Protein AF-A0A8S2A604-F1 (afdb_monomer)

InterPro domains:
  IPR025265 WPP domain [PF13943] (7-73)
  IPR038214 WPP domain superfamily [G3DSA:1.10.246.200] (5-75)
  IPR044692 WPP domain-containing protein 1/2/3 [PTHR34362] (7-94)

Organism: Arabidopsis arenosa (NCBI:txid38785)

Solvent-accessible surface area (backbone atoms only — not comparable to full-atom values): 7228 Å² total; per-residue (Å²): 127,82,78,84,66,80,88,41,77,60,41,76,76,52,49,81,73,58,63,67,60,45,51,54,53,50,50,55,41,48,56,53,18,47,57,54,18,61,68,71,52,88,52,88,88,35,60,67,56,29,54,52,44,27,56,52,40,40,57,51,48,54,52,50,54,42,50,52,47,53,67,69,70,55,73,86,78,81,79,89,82,85,85,80,84,80,84,81,88,78,89,79,87,76,89,83,84,81,83,80,90,77,86,83,74,90,82,90,132

pLDDT: mean 73.1, std 18.44, range [38.47, 95.88]

Secondary structure (DSSP, 8-state):
--------HHHHHH----HHHHHHHHHHHHHHHHHHHHHT-SSGGGHHHHHHHHHHHHHHHHHHHHHHHHHHS-PPPPS------------------------------

Nearest PDB structures (foldseek):
  7e8k-assembly2_D  TM=7.762E-01  e=9.832E+00  Planctomycetes bacterium GWF2_40_8

Foldseek 3Di:
DPPPDPCDPLCVVQNDDDPVVVVVQLVVQQVVQLVVLVVVDDDPVCVVVSVVSSVVSSVVSVSVVSVVNVVVPDDDDPDDDDDDDDDDDDDDDDDDDDDDPDDDDDDDD

Sequence (109 aa):
MACRWKSSILSKRFGTLESEEASSVTKSIEDEAYAVASAAVISDNDEIEILKTYSKEISRRMLESVKAKTNVASPPPKDGDGIELAADSKVDSSEDVKEDDANPKLDEA

Radius of gyration: 23.04 Å; Cα contacts (8 Å, |Δi|>4): 37; chains: 1; bounding box: 76×57×41 Å

Mean predicted aligned error: 16.33 Å

Structure (mmCIF, N/CA/C/O backbone):
data_AF-A0A8S2A604-F1
#
_entry.id   AF-A0A8S2A604-F1
#
loop_
_atom_site.group_PDB
_atom_site.id
_atom_site.type_symbol
_atom_site.label_atom_id
_atom_site.label_alt_id
_atom_site.label_comp_id
_atom_site.label_asym_id
_atom_site.label_entity_id
_atom_site.label_seq_id
_atom_site.pdbx_PDB_ins_code
_atom_site.Cartn_x
_atom_site.Cartn_y
_atom_site.Cartn_z
_atom_site.occupancy
_atom_site.B_iso_or_equiv
_atom_site.auth_seq_id
_atom_site.auth_comp_id
_atom_site.auth_asym_id
_atom_site.auth_atom_id
_atom_site.pdbx_PDB_model_num
ATOM 1 N N . MET A 1 1 ? -1.726 -4.848 26.936 1.00 44.38 1 MET A N 1
ATOM 2 C CA . MET A 1 1 ? -0.836 -3.667 26.854 1.00 44.38 1 MET A CA 1
ATOM 3 C C . MET A 1 1 ? -1.315 -2.828 25.687 1.00 44.38 1 MET A C 1
ATOM 5 O O . MET A 1 1 ? -1.208 -3.284 24.561 1.00 44.38 1 MET A O 1
ATOM 9 N N . ALA A 1 2 ? -1.903 -1.660 25.941 1.00 52.81 2 ALA A N 1
ATOM 10 C CA . ALA A 1 2 ? -2.288 -0.758 24.862 1.00 52.81 2 ALA A CA 1
ATOM 11 C C . ALA A 1 2 ? -1.015 -0.115 24.302 1.00 52.81 2 ALA A C 1
ATOM 13 O O . ALA A 1 2 ? -0.310 0.584 25.036 1.00 52.81 2 ALA A O 1
ATOM 14 N N . CYS A 1 3 ? -0.694 -0.365 23.032 1.00 53.22 3 CYS A N 1
ATOM 15 C CA . CYS A 1 3 ? 0.337 0.383 22.322 1.00 53.22 3 CYS A CA 1
ATOM 16 C C . CYS A 1 3 ? -0.027 1.869 22.408 1.00 53.22 3 CYS A C 1
ATOM 18 O O . CYS A 1 3 ? -0.961 2.329 21.752 1.00 53.22 3 CYS A O 1
ATOM 20 N N . ARG A 1 4 ? 0.667 2.629 23.264 1.00 51.94 4 ARG A N 1
ATOM 21 C CA . ARG A 1 4 ? 0.421 4.065 23.433 1.00 51.94 4 ARG A CA 1
ATOM 22 C C . ARG A 1 4 ? 1.066 4.811 22.265 1.00 51.94 4 ARG A C 1
ATOM 24 O O . ARG A 1 4 ? 2.071 5.498 22.419 1.00 51.94 4 ARG A O 1
ATOM 31 N N . TRP A 1 5 ? 0.502 4.626 21.077 1.00 56.41 5 TRP A N 1
ATOM 32 C CA . TRP A 1 5 ? 0.788 5.459 19.921 1.00 56.41 5 TRP A CA 1
ATOM 33 C C . TRP A 1 5 ? 0.379 6.906 20.216 1.00 56.41 5 TRP A C 1
ATOM 35 O O . TRP A 1 5 ? -0.559 7.169 20.975 1.00 56.41 5 TRP A O 1
ATOM 45 N N . 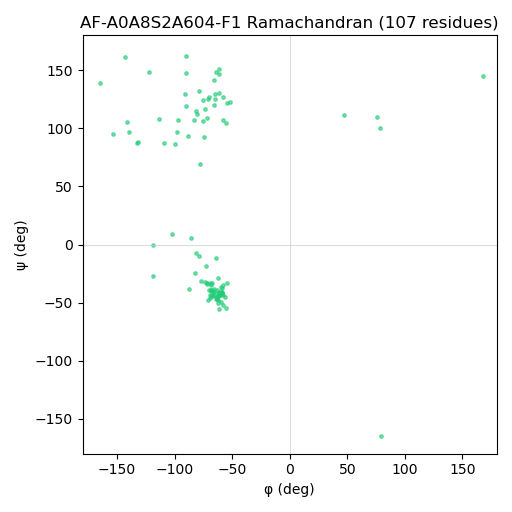LYS A 1 6 ? 1.114 7.868 19.652 1.00 72.06 6 LYS A N 1
ATOM 46 C CA . LYS A 1 6 ? 0.728 9.280 19.736 1.00 72.06 6 LYS A CA 1
ATOM 47 C C . LYS A 1 6 ? -0.626 9.444 19.046 1.00 72.06 6 LYS A C 1
ATOM 49 O O . LY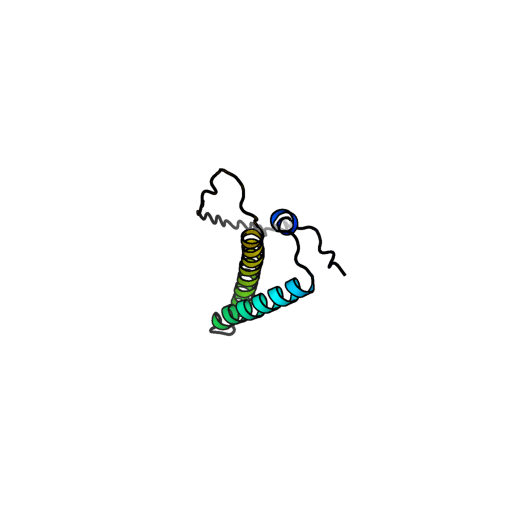S A 1 6 ? -0.798 8.991 17.919 1.00 72.06 6 LYS A O 1
ATOM 54 N N . SER A 1 7 ? -1.569 10.098 19.725 1.00 75.62 7 SER A N 1
ATOM 55 C CA . SER A 1 7 ? -2.898 10.372 19.173 1.00 75.62 7 SER A CA 1
ATOM 56 C C . SER A 1 7 ? -2.766 11.178 17.878 1.00 75.62 7 SER A C 1
ATOM 58 O O . SER A 1 7 ? -2.402 12.353 17.896 1.00 75.62 7 SER A O 1
ATOM 60 N N . SER A 1 8 ? -3.025 10.518 16.750 1.00 84.50 8 SER A N 1
ATOM 61 C CA . SER A 1 8 ? -3.050 11.121 15.416 1.00 84.50 8 SER A CA 1
ATOM 62 C C . SER A 1 8 ? -4.458 11.620 15.068 1.00 84.50 8 SER A C 1
ATOM 64 O O . SER A 1 8 ? -5.447 11.177 15.655 1.00 84.50 8 SER A O 1
ATOM 66 N N . ILE A 1 9 ? -4.581 12.504 14.070 1.00 86.06 9 ILE A N 1
ATOM 67 C CA . ILE A 1 9 ? -5.883 12.893 13.500 1.00 86.06 9 ILE A CA 1
ATOM 68 C C . ILE A 1 9 ? -6.691 11.671 13.037 1.00 86.06 9 ILE A C 1
ATOM 70 O O . ILE A 1 9 ? -7.910 11.643 13.190 1.00 86.06 9 ILE A O 1
ATOM 74 N N . LEU A 1 10 ? -6.006 10.629 12.556 1.00 82.38 10 LEU A N 1
ATOM 75 C CA . LEU A 1 10 ? -6.629 9.365 12.164 1.00 82.38 10 LEU A CA 1
ATOM 76 C C . LEU A 1 10 ? -7.197 8.619 13.378 1.00 82.38 10 LEU A C 1
ATOM 78 O O . LEU A 1 10 ? -8.329 8.152 13.323 1.00 82.38 10 LEU A O 1
ATOM 82 N N . SER A 1 11 ? -6.470 8.611 14.502 1.00 82.69 11 SER A N 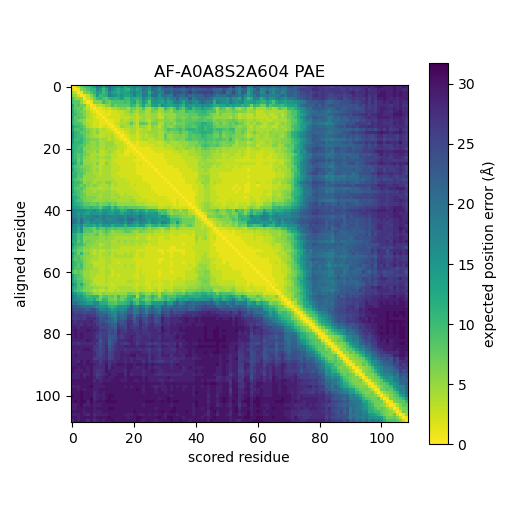1
ATOM 83 C CA . SER A 1 11 ? -6.942 8.032 15.770 1.00 82.69 11 SER A CA 1
ATOM 84 C C . SER A 1 11 ? -8.227 8.688 16.268 1.00 82.69 11 SER A C 1
ATOM 86 O O . SER A 1 11 ? -9.084 8.012 16.827 1.00 82.69 11 SER A O 1
ATOM 88 N N . LYS A 1 12 ? -8.356 10.009 16.087 1.00 84.50 12 LYS A N 1
ATOM 89 C CA . LYS A 1 12 ? -9.531 10.776 16.528 1.00 84.50 12 LYS A CA 1
ATOM 90 C C . LYS A 1 12 ? -10.768 10.498 15.673 1.00 84.50 12 LYS A C 1
ATOM 92 O O . LYS A 1 12 ? -11.874 10.538 16.190 1.00 84.50 12 LYS A O 1
ATOM 97 N N . ARG A 1 13 ? -10.579 10.257 14.372 1.00 87.25 13 ARG A N 1
ATOM 98 C CA . ARG A 1 13 ? -11.661 10.057 13.391 1.00 87.25 13 ARG A CA 1
ATOM 99 C C . ARG A 1 13 ? -12.120 8.603 13.303 1.00 87.25 13 ARG A C 1
ATOM 101 O O . ARG A 1 13 ? -13.306 8.360 13.133 1.00 87.25 13 ARG A O 1
ATOM 108 N N . PHE A 1 14 ? -11.178 7.666 13.385 1.00 82.38 14 PHE A N 1
ATOM 109 C CA . PHE A 1 14 ? -11.413 6.254 13.076 1.00 82.38 14 PHE A CA 1
ATOM 110 C C . PHE A 1 14 ? -11.176 5.315 14.271 1.00 82.38 14 PHE A C 1
ATOM 112 O O . PHE A 1 14 ? -11.362 4.108 14.146 1.00 82.38 14 PHE A O 1
ATOM 119 N N . GLY A 1 15 ? -10.788 5.846 15.435 1.00 84.38 15 GLY A N 1
ATOM 120 C CA . GLY A 1 15 ? -10.494 5.050 16.628 1.00 84.38 15 GLY A CA 1
ATOM 121 C C . GLY A 1 15 ? -9.106 4.399 16.606 1.00 84.38 15 GLY A C 1
ATOM 122 O O . GLY A 1 15 ? -8.217 4.794 15.849 1.00 84.38 15 GLY A O 1
ATOM 123 N N . THR A 1 16 ? -8.894 3.427 17.494 1.00 82.69 16 THR A N 1
ATOM 124 C CA . THR A 1 16 ? -7.632 2.683 17.652 1.00 82.69 16 THR A CA 1
ATOM 125 C C . THR A 1 16 ? -7.875 1.188 17.461 1.00 82.69 16 THR A C 1
ATOM 127 O O . THR A 1 16 ? -8.941 0.694 17.819 1.00 82.69 16 THR A O 1
ATOM 130 N N . LEU A 1 17 ? -6.882 0.463 16.944 1.00 79.44 17 LEU A N 1
ATOM 131 C CA . LEU A 1 17 ? -6.909 -0.998 16.846 1.00 79.44 17 LEU A CA 1
ATOM 132 C C . LEU A 1 17 ? -6.313 -1.641 18.103 1.00 79.44 17 LEU A C 1
ATOM 134 O O . LEU A 1 17 ? -5.371 -1.095 18.684 1.00 79.44 17 LEU A O 1
ATOM 138 N N . GLU A 1 18 ? -6.824 -2.814 18.480 1.00 86.12 18 GLU A N 1
ATOM 139 C CA . GLU A 1 18 ? -6.146 -3.677 19.449 1.00 86.12 18 GLU A CA 1
ATOM 140 C C . GLU A 1 18 ? -4.802 -4.143 18.876 1.00 86.12 18 GLU A C 1
ATOM 142 O O . GLU A 1 18 ? -4.650 -4.306 17.665 1.00 86.12 18 GLU A O 1
ATOM 147 N N . SER A 1 19 ? -3.804 -4.349 19.738 1.00 84.06 19 SER A N 1
ATOM 148 C CA . SER A 1 19 ? -2.417 -4.568 19.294 1.00 84.06 19 SER A CA 1
ATOM 149 C C . SER A 1 19 ? -2.248 -5.793 18.388 1.00 84.06 19 SER A C 1
ATOM 151 O O . SER A 1 19 ? -1.427 -5.765 17.473 1.00 84.06 19 SER A O 1
ATOM 153 N N . GLU A 1 20 ? -2.987 -6.867 18.656 1.00 85.94 20 GLU A N 1
ATOM 154 C CA . GLU A 1 20 ? -2.919 -8.108 17.880 1.00 85.94 20 GLU A CA 1
ATOM 155 C C . GLU A 1 20 ? -3.542 -7.925 16.491 1.00 85.94 20 GLU A C 1
ATOM 157 O O . GLU A 1 20 ? -2.904 -8.218 15.478 1.00 85.94 20 GLU A O 1
ATOM 162 N N . GLU A 1 21 ? -4.739 -7.331 16.433 1.00 84.50 21 GLU A N 1
ATOM 163 C CA . GLU A 1 21 ? -5.399 -6.988 15.171 1.00 84.50 21 GLU A CA 1
ATOM 164 C C . GLU A 1 21 ? -4.555 -6.011 14.348 1.00 84.50 21 GLU A C 1
ATOM 166 O O . GLU A 1 21 ? -4.395 -6.187 13.143 1.00 84.50 21 GLU A O 1
ATOM 171 N N . ALA A 1 22 ? -3.981 -4.992 14.993 1.00 87.06 22 ALA A N 1
ATOM 172 C CA . ALA A 1 22 ? -3.128 -4.008 14.338 1.00 87.06 22 ALA A CA 1
ATOM 173 C C . ALA A 1 22 ? -1.913 -4.665 13.677 1.00 87.06 22 ALA A C 1
ATOM 175 O O . ALA A 1 22 ? -1.562 -4.316 12.549 1.00 87.06 22 ALA A O 1
ATOM 176 N N . SER A 1 23 ? -1.286 -5.628 14.359 1.00 89.56 23 SER A N 1
ATOM 177 C CA . SER A 1 23 ? -0.142 -6.364 13.823 1.00 89.56 23 SER A CA 1
ATOM 178 C C . SER A 1 23 ? -0.541 -7.235 12.633 1.00 89.56 23 SER A C 1
ATOM 180 O O . SER A 1 23 ? 0.146 -7.205 11.613 1.00 89.56 23 SER A O 1
ATOM 182 N N . SER A 1 24 ? -1.667 -7.948 12.728 1.00 91.19 24 SER A N 1
ATOM 183 C CA . SER A 1 24 ? -2.176 -8.781 11.634 1.00 91.19 24 SER A CA 1
ATOM 184 C C . SER A 1 24 ? -2.529 -7.952 10.394 1.00 91.19 24 SER A C 1
ATOM 186 O O . SER A 1 24 ? -2.075 -8.272 9.296 1.00 91.19 24 SER A O 1
ATOM 188 N N . VAL A 1 25 ? -3.258 -6.846 10.573 1.00 90.62 25 VAL A N 1
ATOM 189 C CA . VAL A 1 25 ? -3.628 -5.931 9.483 1.00 90.62 25 VAL A CA 1
ATOM 190 C C . VAL A 1 25 ? -2.386 -5.307 8.851 1.00 90.62 25 VAL A C 1
ATOM 192 O O . VAL A 1 25 ? -2.272 -5.274 7.631 1.00 90.62 25 VAL A O 1
ATOM 195 N N . THR A 1 26 ? -1.424 -4.860 9.664 1.00 91.25 26 THR A N 1
ATOM 196 C CA . THR A 1 26 ? -0.180 -4.263 9.153 1.00 91.25 26 THR A CA 1
ATOM 197 C C . THR A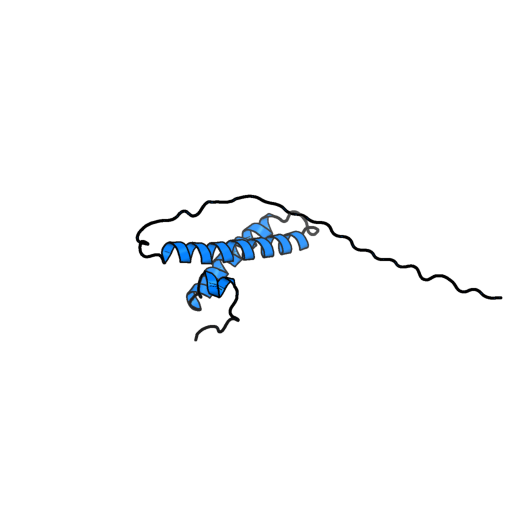 1 26 ? 0.604 -5.244 8.298 1.00 91.25 26 THR A C 1
ATOM 199 O O . THR A 1 26 ? 1.078 -4.859 7.235 1.00 91.25 26 THR A O 1
ATOM 202 N N . LYS A 1 27 ? 0.692 -6.505 8.729 1.00 94.50 27 LYS A N 1
ATOM 203 C CA . LYS A 1 27 ? 1.386 -7.550 7.980 1.00 94.50 27 LYS A CA 1
ATOM 204 C C . LYS A 1 27 ? 0.724 -7.819 6.626 1.00 94.50 27 LYS A C 1
ATOM 206 O O . LYS A 1 27 ? 1.404 -7.798 5.613 1.00 94.50 27 LYS A O 1
ATOM 211 N N . SER A 1 28 ? -0.604 -7.962 6.596 1.00 94.94 28 SER A N 1
ATOM 212 C CA . SER A 1 28 ? -1.343 -8.129 5.333 1.00 94.94 28 SER A CA 1
ATOM 213 C C . SER A 1 28 ? -1.111 -6.959 4.374 1.00 94.94 28 SER A C 1
ATOM 215 O O . SER A 1 28 ? -0.887 -7.153 3.184 1.00 94.94 28 SER A O 1
ATOM 217 N N . ILE A 1 29 ? -1.141 -5.728 4.893 1.00 95.88 29 ILE A N 1
ATOM 218 C CA . ILE A 1 29 ? -0.936 -4.524 4.084 1.00 95.88 29 ILE A CA 1
ATOM 219 C C . ILE A 1 29 ? 0.496 -4.442 3.546 1.00 95.88 29 ILE A C 1
ATOM 221 O O . ILE A 1 29 ? 0.683 -4.022 2.406 1.00 95.88 29 ILE A O 1
ATOM 225 N N . GLU A 1 30 ? 1.489 -4.807 4.357 1.00 95.38 30 GLU A N 1
ATOM 226 C CA . GLU A 1 30 ? 2.895 -4.847 3.955 1.00 95.38 30 GLU A CA 1
ATOM 227 C C . GLU A 1 30 ? 3.127 -5.861 2.835 1.00 95.38 30 GLU A C 1
ATOM 229 O O . GLU A 1 30 ? 3.658 -5.481 1.791 1.00 95.38 30 GLU A O 1
ATOM 234 N N . ASP A 1 31 ? 2.644 -7.095 3.004 1.00 95.62 31 ASP A N 1
ATOM 235 C CA . ASP A 1 31 ? 2.753 -8.159 2.002 1.00 95.62 31 ASP A CA 1
ATOM 236 C C . ASP A 1 31 ? 2.142 -7.717 0.655 1.00 95.62 31 ASP A C 1
ATOM 238 O O . ASP A 1 31 ? 2.749 -7.869 -0.409 1.00 95.62 31 ASP A O 1
ATOM 242 N N . GLU A 1 32 ? 0.958 -7.096 0.685 1.00 93.12 32 GLU A N 1
ATOM 243 C CA . GLU A 1 32 ? 0.286 -6.594 -0.518 1.00 93.12 32 GLU A CA 1
ATOM 244 C C . GLU A 1 32 ? 1.003 -5.398 -1.156 1.00 93.12 32 GLU A C 1
ATOM 246 O O . GLU A 1 32 ? 1.129 -5.324 -2.381 1.00 93.12 32 GLU A O 1
ATOM 251 N N . ALA A 1 33 ? 1.462 -4.439 -0.349 1.00 95.19 33 ALA A N 1
ATOM 252 C CA . ALA A 1 33 ? 2.181 -3.272 -0.849 1.00 95.19 33 ALA A CA 1
ATOM 253 C C . ALA A 1 33 ? 3.525 -3.677 -1.464 1.00 95.19 33 ALA A C 1
ATOM 255 O O . ALA A 1 33 ? 3.912 -3.138 -2.503 1.00 95.19 33 ALA A O 1
ATOM 256 N N . TYR A 1 34 ? 4.211 -4.649 -0.862 1.00 93.81 34 TYR A N 1
ATOM 257 C CA . TYR A 1 34 ? 5.448 -5.202 -1.390 1.00 93.81 34 TYR A CA 1
ATOM 258 C C . TYR A 1 34 ? 5.215 -5.940 -2.710 1.00 93.81 34 TYR A C 1
ATOM 260 O O . TYR A 1 34 ? 5.962 -5.726 -3.663 1.00 93.81 34 TYR A O 1
ATOM 268 N N . ALA A 1 35 ? 4.156 -6.747 -2.820 1.00 94.38 35 ALA A N 1
ATOM 269 C CA . ALA A 1 35 ? 3.812 -7.426 -4.070 1.00 94.38 35 ALA A CA 1
ATOM 270 C C . ALA A 1 35 ? 3.553 -6.433 -5.220 1.00 94.38 35 ALA A C 1
ATOM 272 O O . ALA A 1 35 ? 4.022 -6.642 -6.337 1.00 94.38 35 ALA A O 1
ATOM 273 N N . VAL A 1 36 ? 2.861 -5.321 -4.948 1.00 92.69 36 VAL A N 1
ATOM 274 C CA . VAL A 1 36 ? 2.617 -4.270 -5.952 1.00 92.69 36 VAL A CA 1
ATOM 275 C C . VAL A 1 36 ? 3.903 -3.524 -6.307 1.00 92.69 36 VAL A C 1
ATOM 277 O O . VAL A 1 36 ? 4.180 -3.309 -7.485 1.00 92.69 36 VAL A O 1
ATOM 280 N N . ALA A 1 37 ? 4.699 -3.135 -5.309 1.00 92.25 37 ALA A N 1
ATOM 281 C CA . ALA A 1 37 ? 5.922 -2.372 -5.534 1.00 92.25 37 ALA A CA 1
ATOM 282 C C . ALA A 1 37 ? 7.004 -3.199 -6.245 1.00 92.25 37 ALA A C 1
ATOM 284 O O . ALA A 1 37 ? 7.666 -2.684 -7.138 1.00 92.25 37 ALA A O 1
ATOM 285 N N . SER A 1 38 ? 7.149 -4.480 -5.901 1.00 89.62 38 SER A N 1
ATOM 286 C CA . SER A 1 38 ? 8.086 -5.395 -6.567 1.00 89.62 38 SER A CA 1
ATOM 287 C C . SER A 1 38 ? 7.687 -5.688 -8.016 1.00 89.62 38 SER A C 1
ATOM 289 O O . SER A 1 38 ? 8.559 -5.814 -8.869 1.00 89.62 38 SER A O 1
ATOM 291 N N . ALA A 1 39 ? 6.387 -5.724 -8.323 1.00 88.88 39 ALA A N 1
ATOM 292 C CA . ALA A 1 39 ? 5.898 -5.867 -9.694 1.00 88.88 39 ALA A CA 1
ATOM 293 C C . ALA A 1 39 ? 6.081 -4.602 -10.555 1.00 88.88 39 ALA A C 1
ATOM 295 O O . ALA A 1 39 ? 6.022 -4.692 -11.780 1.00 88.88 39 ALA A O 1
ATOM 296 N N . ALA A 1 40 ? 6.285 -3.432 -9.941 1.00 83.19 40 ALA A N 1
ATOM 297 C CA . ALA A 1 40 ? 6.506 -2.173 -10.654 1.00 83.19 40 ALA A CA 1
ATOM 298 C C . ALA A 1 40 ? 7.945 -2.016 -11.184 1.00 83.19 40 ALA A C 1
ATOM 300 O O . ALA A 1 40 ? 8.212 -1.103 -11.960 1.00 83.19 40 ALA A O 1
ATOM 301 N N . VAL A 1 41 ? 8.864 -2.898 -10.784 1.00 80.94 41 VAL A N 1
ATOM 302 C CA . VAL A 1 41 ? 10.293 -2.830 -11.121 1.00 80.94 41 VAL A CA 1
ATOM 303 C C . VAL A 1 41 ? 10.571 -3.596 -12.382 1.00 80.94 41 VAL A C 1
ATOM 305 O O . VAL A 1 41 ? 10.240 -4.777 -12.486 1.00 80.94 41 VAL A O 1
ATOM 308 N N . ILE A 1 42 ? 11.253 -2.944 -13.311 1.00 76.12 42 ILE A N 1
ATOM 309 C CA . ILE A 1 42 ? 11.735 -3.592 -14.527 1.00 76.12 42 ILE A CA 1
ATOM 310 C C . ILE A 1 42 ? 13.267 -3.526 -14.581 1.00 76.12 42 ILE A C 1
ATOM 312 O O . ILE A 1 42 ? 13.887 -4.418 -15.161 1.00 76.12 42 ILE A O 1
ATOM 316 N N . SER A 1 43 ? 13.887 -2.524 -13.942 1.00 76.56 43 SER A N 1
ATOM 317 C CA . SER A 1 43 ? 15.339 -2.343 -13.920 1.00 76.56 43 SER A CA 1
ATOM 318 C C . SER A 1 43 ? 15.874 -1.820 -12.581 1.00 76.56 43 SER A C 1
ATOM 320 O O . SER A 1 43 ? 15.149 -1.209 -11.799 1.00 76.56 43 SER A O 1
ATOM 322 N N . ASP A 1 44 ? 17.178 -1.992 -12.353 1.00 70.06 44 ASP A N 1
ATOM 323 C CA . ASP A 1 44 ? 17.887 -1.516 -11.150 1.00 70.06 44 ASP A CA 1
ATOM 324 C C . ASP A 1 44 ? 17.904 0.025 -11.023 1.00 70.06 44 ASP A C 1
ATOM 326 O O . ASP A 1 44 ? 18.247 0.576 -9.981 1.00 70.06 44 ASP A O 1
ATOM 330 N N . ASN A 1 45 ? 17.509 0.756 -12.072 1.00 73.88 45 ASN A N 1
ATOM 331 C CA . ASN A 1 45 ? 17.379 2.213 -12.026 1.00 73.88 45 ASN A CA 1
ATOM 332 C C . ASN A 1 45 ? 16.043 2.674 -11.398 1.00 73.88 45 ASN A C 1
ATOM 334 O O . ASN A 1 45 ? 15.866 3.864 -11.135 1.00 73.88 45 ASN A O 1
ATOM 338 N N . ASP A 1 46 ? 15.129 1.739 -11.115 1.00 83.44 46 ASP A N 1
ATOM 339 C CA . ASP A 1 46 ? 13.777 2.013 -10.613 1.00 83.44 46 ASP A CA 1
ATOM 340 C C . ASP A 1 46 ? 13.652 1.755 -9.094 1.00 83.44 46 ASP A C 1
ATOM 342 O O . ASP A 1 46 ? 12.561 1.811 -8.527 1.00 83.44 46 ASP A O 1
ATOM 346 N N . GLU A 1 47 ? 14.762 1.508 -8.384 1.00 84.12 47 GLU A N 1
ATOM 347 C CA . GLU A 1 47 ? 14.766 1.168 -6.949 1.00 84.12 47 GLU A CA 1
ATOM 348 C C . GLU A 1 47 ? 14.114 2.240 -6.057 1.00 84.12 47 GLU A C 1
ATOM 350 O O . GLU A 1 47 ? 13.432 1.943 -5.072 1.00 84.12 47 GLU A O 1
ATOM 355 N N . ILE A 1 48 ? 14.272 3.512 -6.420 1.00 89.44 48 ILE A N 1
ATOM 356 C CA . ILE A 1 48 ? 13.633 4.627 -5.707 1.00 89.44 48 ILE A CA 1
ATOM 357 C C . ILE A 1 48 ? 12.131 4.665 -6.011 1.00 89.44 48 ILE A C 1
ATOM 359 O O . ILE A 1 48 ? 11.322 5.020 -5.146 1.00 89.44 48 ILE A O 1
ATOM 363 N N . GLU A 1 49 ? 11.739 4.266 -7.219 1.00 89.19 49 GLU A N 1
ATOM 364 C CA . GLU A 1 49 ? 10.339 4.173 -7.617 1.00 89.19 49 GLU A CA 1
ATOM 365 C C . GLU A 1 49 ? 9.617 3.032 -6.885 1.00 89.19 49 GLU A C 1
ATOM 367 O O . GLU A 1 49 ? 8.465 3.216 -6.477 1.00 89.19 49 GLU A O 1
ATOM 372 N N . ILE A 1 50 ? 10.310 1.926 -6.576 1.00 90.56 50 ILE A N 1
ATOM 373 C CA . ILE A 1 50 ? 9.815 0.878 -5.659 1.00 90.56 50 ILE A CA 1
ATOM 374 C C . ILE A 1 50 ? 9.445 1.484 -4.322 1.00 90.56 50 ILE A C 1
ATOM 376 O O . ILE A 1 50 ? 8.325 1.313 -3.843 1.00 90.56 50 ILE A O 1
ATOM 380 N N . LEU A 1 51 ? 10.394 2.191 -3.705 1.00 92.56 51 LEU A N 1
ATOM 381 C CA . LEU A 1 51 ? 10.217 2.717 -2.360 1.00 92.56 51 LEU A CA 1
ATOM 382 C C . LEU A 1 51 ? 9.076 3.738 -2.319 1.00 92.56 51 LEU A C 1
ATOM 384 O O . LEU A 1 51 ? 8.260 3.741 -1.391 1.00 92.56 51 LEU A O 1
ATOM 388 N N . LYS A 1 52 ? 8.976 4.573 -3.357 1.00 92.88 52 LYS A N 1
ATOM 389 C CA . LYS A 1 52 ? 7.885 5.534 -3.528 1.00 92.88 52 LYS A CA 1
ATOM 390 C C . LYS A 1 52 ? 6.535 4.830 -3.678 1.00 92.88 52 LYS A C 1
ATOM 392 O O . LYS A 1 52 ? 5.569 5.225 -3.019 1.00 92.88 52 LYS A O 1
ATOM 397 N N . THR A 1 53 ? 6.472 3.784 -4.499 1.00 94.00 53 THR A N 1
ATOM 398 C CA . THR A 1 53 ? 5.261 2.980 -4.713 1.00 94.00 53 THR A CA 1
ATOM 399 C C . THR 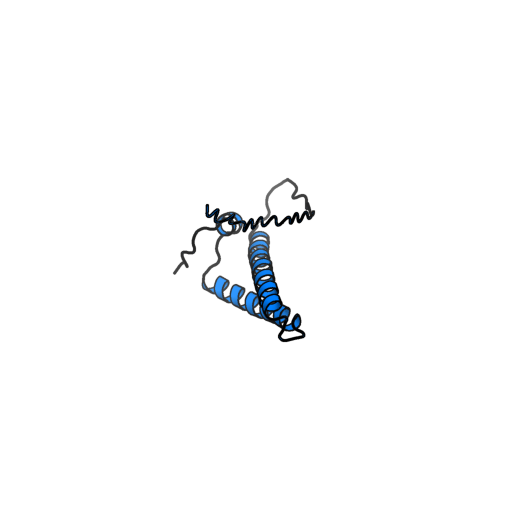A 1 53 ? 4.842 2.278 -3.427 1.00 94.00 53 THR A C 1
ATOM 401 O O . THR A 1 53 ? 3.689 2.388 -3.019 1.00 94.00 53 THR A O 1
ATOM 404 N N . TYR A 1 54 ? 5.783 1.663 -2.716 1.00 95.44 54 TYR A N 1
ATOM 405 C CA . TYR A 1 54 ? 5.539 1.007 -1.436 1.00 95.44 54 TYR A CA 1
ATOM 406 C C . TYR A 1 54 ? 4.995 1.979 -0.376 1.00 95.44 54 TYR A C 1
ATOM 408 O O . TYR A 1 54 ? 3.955 1.723 0.229 1.00 95.44 54 TYR A O 1
ATOM 416 N N . SER A 1 55 ? 5.635 3.141 -0.197 1.00 95.06 55 SER A N 1
ATOM 417 C CA . SER A 1 55 ? 5.191 4.179 0.749 1.00 95.06 55 SER A CA 1
ATOM 418 C C . SER A 1 55 ? 3.768 4.674 0.450 1.00 95.06 55 SER A C 1
ATOM 420 O O . SER A 1 55 ? 2.937 4.836 1.357 1.00 95.06 55 SER A O 1
ATOM 422 N N . LYS A 1 56 ? 3.457 4.854 -0.841 1.00 95.00 56 LYS A N 1
ATOM 423 C CA . LYS A 1 56 ? 2.120 5.227 -1.313 1.00 95.00 56 LYS A CA 1
ATOM 424 C C . LYS A 1 56 ? 1.093 4.133 -1.012 1.00 95.00 56 LYS A C 1
ATOM 426 O O . LYS A 1 56 ? 0.027 4.434 -0.472 1.00 95.00 56 LYS A O 1
ATOM 431 N N . GLU A 1 57 ? 1.415 2.880 -1.314 1.00 95.88 57 GLU A N 1
ATOM 432 C CA . GLU A 1 57 ? 0.496 1.752 -1.162 1.00 95.88 57 GLU A CA 1
ATOM 433 C C . GLU A 1 57 ? 0.220 1.399 0.304 1.00 95.88 57 GLU A C 1
ATOM 435 O O . GLU A 1 57 ? -0.938 1.154 0.655 1.00 95.88 57 GLU A O 1
ATOM 440 N N . ILE A 1 58 ? 1.234 1.463 1.174 1.00 95.50 58 ILE A N 1
ATOM 441 C CA . ILE A 1 58 ? 1.070 1.323 2.630 1.00 95.50 58 ILE A CA 1
ATOM 442 C C . ILE A 1 58 ? 0.092 2.384 3.141 1.00 95.50 58 ILE A C 1
ATOM 444 O O . ILE A 1 58 ? -0.900 2.064 3.796 1.00 95.50 58 ILE A O 1
ATOM 448 N N . SER A 1 59 ? 0.332 3.656 2.807 1.00 93.06 59 SER A N 1
ATOM 449 C CA . SER A 1 59 ? -0.495 4.773 3.279 1.00 93.06 59 SER A CA 1
ATOM 450 C C . SER A 1 59 ? -1.951 4.649 2.814 1.00 93.06 59 SER A C 1
ATOM 452 O O . SER A 1 59 ? -2.879 4.884 3.594 1.00 93.06 59 SER A O 1
ATOM 454 N N . ARG A 1 60 ? -2.159 4.228 1.558 1.00 93.62 60 ARG A N 1
ATOM 455 C CA . ARG A 1 60 ? -3.481 3.993 0.958 1.00 93.62 60 ARG A CA 1
ATOM 456 C C . ARG A 1 60 ? -4.245 2.900 1.706 1.00 93.62 60 ARG A C 1
ATOM 458 O O . ARG A 1 60 ? -5.340 3.155 2.209 1.00 93.62 60 ARG A O 1
ATOM 465 N N . ARG A 1 61 ? -3.651 1.712 1.837 1.00 93.69 61 ARG A N 1
ATOM 466 C CA . ARG A 1 61 ? -4.294 0.539 2.449 1.00 93.69 61 ARG A CA 1
ATOM 467 C C . ARG A 1 61 ? -4.522 0.685 3.949 1.00 93.69 61 ARG A C 1
ATOM 469 O O . ARG A 1 61 ? -5.546 0.233 4.462 1.00 93.69 61 ARG A O 1
ATOM 476 N N . MET A 1 62 ? -3.616 1.360 4.655 1.00 92.88 62 MET A N 1
ATOM 477 C CA . MET A 1 62 ? -3.805 1.680 6.073 1.00 92.88 62 MET A CA 1
ATOM 478 C C . MET A 1 62 ? -5.046 2.548 6.273 1.00 92.88 62 MET A C 1
ATOM 480 O O . MET A 1 62 ? -5.861 2.280 7.157 1.00 92.88 62 MET A O 1
ATOM 484 N N . LEU A 1 63 ? -5.232 3.556 5.415 1.00 89.56 63 LEU A N 1
ATOM 485 C CA . LEU 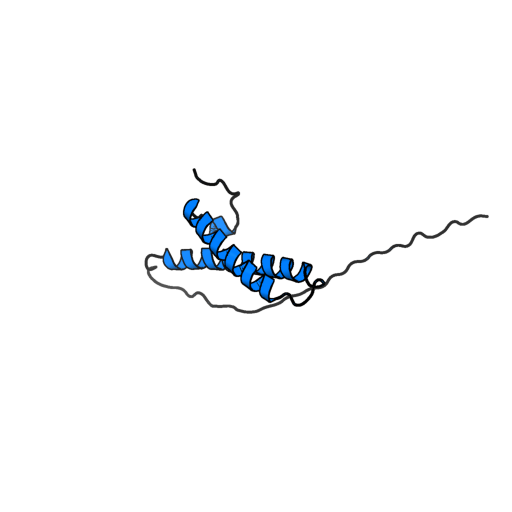A 1 63 ? -6.406 4.417 5.469 1.00 89.56 63 LEU A CA 1
ATOM 486 C C . LEU A 1 63 ? -7.694 3.670 5.080 1.00 89.56 63 LEU A C 1
ATOM 488 O O . LEU A 1 63 ? -8.738 3.883 5.694 1.00 89.56 63 LEU A O 1
ATOM 492 N N . GLU A 1 64 ? -7.637 2.792 4.080 1.00 90.38 64 GLU A N 1
ATOM 493 C CA . GLU A 1 64 ? -8.773 1.945 3.688 1.00 90.38 64 GLU A CA 1
ATOM 494 C C . GLU A 1 64 ? -9.196 0.999 4.814 1.00 90.38 64 GLU A C 1
ATOM 496 O O . GLU A 1 64 ? -10.387 0.885 5.104 1.00 90.38 64 GLU A O 1
ATOM 501 N N . SER A 1 65 ? -8.232 0.408 5.517 1.00 87.50 65 SER A N 1
ATOM 502 C CA . SER A 1 65 ? -8.491 -0.530 6.613 1.00 87.50 65 SER A CA 1
ATOM 503 C C . SER A 1 65 ? -9.181 0.139 7.803 1.00 87.50 65 SER A C 1
ATOM 505 O O 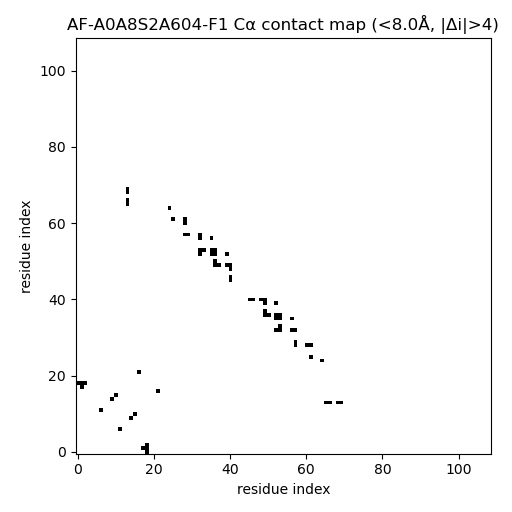. SER A 1 65 ? -10.132 -0.410 8.365 1.00 87.50 65 SER A O 1
ATOM 507 N N . VAL A 1 66 ? -8.772 1.363 8.165 1.00 85.94 66 VAL A N 1
ATOM 508 C CA . VAL A 1 66 ? -9.442 2.111 9.246 1.00 85.94 66 VAL A CA 1
ATOM 509 C C . VAL A 1 66 ? -10.832 2.609 8.833 1.00 85.94 66 VAL A C 1
ATOM 511 O O . VAL A 1 66 ? -11.743 2.622 9.659 1.00 85.94 66 VAL A O 1
ATOM 514 N N . LYS A 1 67 ? -11.033 2.947 7.551 1.00 84.94 67 LYS A N 1
ATOM 515 C CA . LYS A 1 67 ? -12.348 3.332 7.008 1.00 84.94 67 LYS A CA 1
ATOM 516 C C . LYS A 1 67 ? -13.325 2.155 6.963 1.00 84.94 67 LYS A C 1
ATOM 518 O O . LYS A 1 67 ? -14.478 2.304 7.370 1.00 84.94 67 LYS A O 1
ATOM 523 N N . ALA A 1 68 ? -12.874 0.986 6.509 1.00 80.00 68 ALA A N 1
ATOM 524 C CA . ALA A 1 68 ? -13.692 -0.223 6.463 1.00 80.00 68 ALA A CA 1
ATOM 525 C C . ALA A 1 68 ? -14.207 -0.596 7.862 1.00 80.00 68 ALA A C 1
ATOM 527 O O . ALA A 1 68 ? -15.392 -0.883 8.023 1.00 80.00 68 ALA A O 1
ATOM 528 N N . LYS A 1 69 ? -13.362 -0.479 8.896 1.00 70.44 69 LYS A N 1
ATOM 529 C CA . LYS A 1 69 ? -13.773 -0.716 10.288 1.00 70.44 69 LYS A CA 1
ATOM 530 C C . LYS A 1 69 ? -14.851 0.271 10.751 1.00 70.44 69 LYS A C 1
ATOM 532 O O . LYS A 1 69 ? -15.834 -0.164 11.343 1.00 70.44 69 LYS A O 1
ATOM 537 N N . THR A 1 70 ? -14.725 1.568 10.453 1.00 64.81 70 THR A N 1
ATOM 538 C CA . THR A 1 70 ? -15.774 2.539 10.827 1.00 64.81 70 THR A CA 1
ATOM 539 C C . THR A 1 70 ? -17.117 2.272 10.156 1.00 64.81 70 THR A C 1
ATOM 541 O O . THR A 1 70 ? -18.143 2.566 10.753 1.00 64.81 70 THR A O 1
ATOM 544 N N . ASN A 1 71 ? -17.123 1.668 8.965 1.00 58.78 71 ASN A N 1
ATOM 545 C CA . ASN A 1 71 ? -18.359 1.297 8.279 1.00 58.78 71 ASN A CA 1
ATOM 546 C C . ASN A 1 71 ? -19.006 0.028 8.873 1.00 58.78 71 ASN A C 1
ATOM 548 O O . ASN A 1 71 ? -20.223 -0.108 8.882 1.00 58.78 71 ASN A O 1
ATOM 552 N N . VAL A 1 72 ? -18.195 -0.898 9.398 1.00 57.44 72 VAL A N 1
ATOM 553 C CA . VAL A 1 72 ? -18.665 -2.143 10.040 1.00 57.44 72 VAL A CA 1
ATOM 554 C C . VAL A 1 72 ? -19.071 -1.919 11.506 1.00 57.44 72 VAL A C 1
ATOM 556 O O . VAL A 1 72 ? -19.904 -2.649 12.035 1.00 57.44 72 VAL A O 1
ATOM 559 N N . ALA A 1 73 ? -18.524 -0.895 12.166 1.00 51.94 73 ALA A N 1
ATOM 560 C CA . ALA A 1 73 ? -18.804 -0.567 13.566 1.00 51.94 73 ALA A CA 1
ATOM 561 C C . ALA A 1 73 ? -20.048 0.324 13.784 1.00 51.94 73 ALA A C 1
ATOM 563 O O . ALA A 1 73 ? -20.314 0.721 14.919 1.00 51.94 73 ALA A O 1
ATOM 564 N N . SER A 1 74 ? -20.826 0.635 12.742 1.00 40.84 74 SER A N 1
ATOM 565 C CA . SER A 1 74 ? -22.097 1.352 12.892 1.00 40.84 74 SER A CA 1
ATOM 566 C C . SER A 1 74 ? -23.235 0.400 13.303 1.00 40.84 74 SER A C 1
ATOM 568 O O . SER A 1 74 ? -23.653 -0.420 12.486 1.00 40.84 74 SER A O 1
ATOM 570 N N . PRO A 1 75 ? -23.843 0.528 14.503 1.00 45.69 75 PRO A N 1
ATOM 571 C CA . PRO A 1 75 ? -25.272 0.235 14.624 1.00 45.69 75 PRO A CA 1
ATOM 572 C C . PRO A 1 75 ? -26.045 1.206 13.707 1.00 45.69 75 PRO A C 1
ATOM 574 O O . PRO A 1 75 ? -25.549 2.311 13.466 1.00 45.69 75 PRO A O 1
ATOM 577 N N . PRO A 1 76 ? -27.229 0.837 13.174 1.00 38.47 76 PRO A N 1
ATOM 578 C CA . PRO A 1 76 ? -27.955 1.688 12.235 1.00 38.47 76 PRO A CA 1
ATOM 579 C C . PRO A 1 76 ? -28.176 3.082 12.844 1.00 38.47 76 PRO A C 1
ATOM 581 O O . PRO A 1 76 ? -28.786 3.181 13.916 1.00 38.47 76 PRO A O 1
ATOM 584 N N . PRO A 1 77 ? -27.693 4.160 12.201 1.00 42.06 77 PRO A N 1
ATOM 585 C CA . PRO A 1 77 ? -28.048 5.502 12.610 1.00 42.06 77 PRO A CA 1
ATOM 586 C C . PRO A 1 77 ? -29.516 5.733 12.254 1.00 42.06 77 PRO A C 1
ATOM 588 O O . PRO A 1 77 ? -29.953 5.500 11.127 1.00 42.06 77 PRO A O 1
ATOM 591 N N . LYS A 1 78 ? -30.285 6.158 13.255 1.00 49.03 78 LYS A N 1
ATOM 592 C CA . LYS A 1 78 ? -31.612 6.726 13.052 1.00 49.03 78 LYS A CA 1
ATOM 593 C C . LYS A 1 78 ? -31.452 8.027 12.268 1.00 49.03 78 LYS A C 1
ATOM 595 O O . LYS A 1 78 ? -30.689 8.881 12.697 1.00 49.03 78 LYS A O 1
ATOM 600 N N . ASP A 1 79 ? -32.169 8.089 11.152 1.00 50.38 79 ASP A N 1
ATOM 601 C CA . ASP A 1 79 ? -32.575 9.262 10.377 1.00 50.38 79 ASP A CA 1
ATOM 602 C C . ASP A 1 79 ? -31.518 10.331 10.041 1.00 50.38 79 ASP A C 1
ATOM 604 O O . ASP A 1 79 ? -31.128 11.140 10.873 1.00 50.38 79 ASP A O 1
ATOM 608 N N . GLY A 1 80 ? -31.205 10.398 8.741 1.00 49.69 80 GLY A N 1
ATOM 609 C CA . GLY A 1 80 ? -31.043 11.654 8.002 1.00 49.69 80 GLY A CA 1
ATOM 610 C C . GLY A 1 80 ? -29.730 12.415 8.178 1.00 49.69 80 GLY A C 1
ATOM 611 O O . GLY A 1 80 ? -29.579 13.187 9.114 1.00 49.69 80 GLY A O 1
ATOM 612 N N . ASP A 1 81 ? -28.824 12.282 7.210 1.00 47.09 81 ASP A N 1
ATOM 613 C CA . ASP A 1 81 ? -28.487 13.354 6.251 1.00 47.09 81 ASP A CA 1
ATOM 614 C C . ASP A 1 81 ? -27.207 12.986 5.470 1.00 47.09 81 ASP A C 1
ATOM 616 O O . ASP A 1 81 ? -26.331 12.274 5.962 1.00 47.09 81 ASP A O 1
ATOM 620 N N . GLY A 1 82 ? -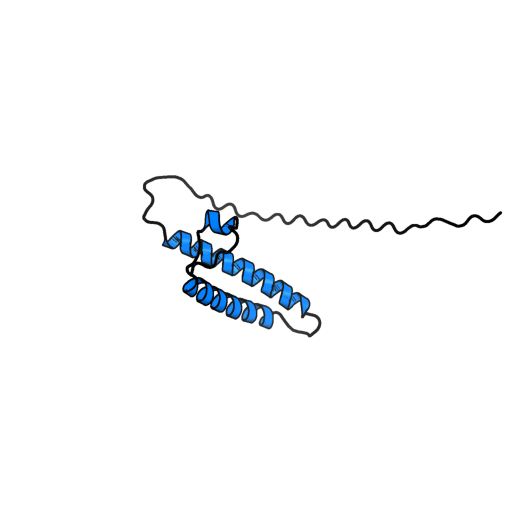27.173 13.376 4.198 1.00 48.34 82 GLY A N 1
ATOM 621 C CA . GLY A 1 82 ? -26.342 12.804 3.141 1.00 48.34 82 GLY A CA 1
ATOM 622 C C . GLY A 1 82 ? -24.829 12.989 3.290 1.00 48.34 82 GLY A C 1
ATOM 623 O O . GLY A 1 82 ? -24.330 14.058 3.621 1.00 48.34 82 GLY A O 1
ATOM 624 N N . ILE A 1 83 ? -24.083 11.946 2.920 1.00 49.38 83 ILE A N 1
ATOM 625 C CA . ILE A 1 83 ? -22.665 12.053 2.559 1.00 49.38 83 ILE A CA 1
ATOM 626 C C . ILE A 1 83 ? -22.569 12.108 1.035 1.00 49.38 83 ILE A C 1
ATOM 628 O O . ILE A 1 83 ? -22.611 11.087 0.348 1.00 49.38 83 ILE A O 1
ATOM 632 N N . GLU A 1 84 ? -22.477 13.333 0.525 1.00 44.72 84 GLU A N 1
ATOM 633 C CA . GLU A 1 84 ? -22.106 13.641 -0.850 1.00 44.72 84 GLU A CA 1
ATOM 634 C C . GLU A 1 84 ? -20.648 13.222 -1.090 1.00 44.72 84 GLU A C 1
ATOM 636 O O . GLU A 1 84 ? -19.712 13.669 -0.422 1.00 44.72 84 GLU A O 1
ATOM 641 N N . LEU A 1 85 ? -20.470 12.321 -2.053 1.00 55.97 85 LEU A N 1
ATOM 642 C CA . LEU A 1 85 ? -19.180 11.927 -2.599 1.00 55.97 85 LEU A CA 1
ATOM 643 C C . LEU A 1 85 ? -18.664 13.048 -3.509 1.00 55.97 85 LEU A C 1
ATOM 645 O O . LEU A 1 85 ? -18.944 13.052 -4.704 1.00 55.97 85 LEU A O 1
ATOM 649 N N . ALA A 1 86 ? -17.875 13.968 -2.961 1.00 54.16 86 ALA A N 1
ATOM 650 C CA . ALA A 1 86 ? -17.060 14.865 -3.771 1.00 54.16 86 ALA A CA 1
ATOM 651 C C . ALA A 1 86 ? -15.702 14.202 -4.049 1.00 54.16 86 ALA A C 1
ATOM 653 O O . ALA A 1 86 ? -14.760 14.273 -3.256 1.00 54.16 86 ALA A O 1
ATOM 654 N N . ALA A 1 87 ? -15.624 13.521 -5.190 1.00 52.44 87 ALA A N 1
ATOM 655 C CA . ALA A 1 87 ? -14.382 13.438 -5.936 1.00 52.44 87 ALA A CA 1
ATOM 656 C C . ALA A 1 87 ? -14.125 14.820 -6.549 1.00 52.44 87 ALA A C 1
ATOM 658 O O . ALA A 1 87 ? -14.996 15.308 -7.255 1.00 52.44 87 ALA A O 1
ATOM 659 N N . ASP A 1 88 ? -12.963 15.426 -6.313 1.00 49.34 88 ASP A N 1
ATOM 660 C CA . ASP A 1 88 ? -12.175 15.972 -7.420 1.00 49.34 88 ASP A CA 1
ATOM 661 C C . ASP A 1 88 ? -10.741 16.286 -6.990 1.00 49.34 88 ASP A C 1
ATOM 663 O O . ASP A 1 88 ? -10.458 16.775 -5.895 1.00 49.34 88 ASP A O 1
ATOM 667 N N . SER A 1 89 ? -9.833 15.946 -7.893 1.00 54.12 89 SER A N 1
ATOM 668 C CA . SER A 1 89 ? -8.402 16.157 -7.788 1.00 54.12 89 SER A CA 1
ATOM 669 C C . SER A 1 89 ? -8.062 17.607 -8.113 1.00 54.12 89 SER A C 1
ATOM 671 O O . SER A 1 89 ? -8.382 18.080 -9.195 1.00 54.12 89 SER A O 1
ATOM 673 N N . LYS A 1 90 ? -7.244 18.263 -7.288 1.00 56.00 90 LYS A N 1
ATOM 674 C CA . LYS A 1 90 ? -6.273 19.214 -7.841 1.00 56.00 90 LYS A CA 1
ATOM 675 C C . LYS A 1 90 ? -4.943 19.090 -7.120 1.00 56.00 90 LYS A C 1
ATOM 677 O O . LYS A 1 90 ? -4.729 19.622 -6.036 1.00 56.00 90 LYS A O 1
ATOM 682 N N . VAL A 1 91 ? -4.070 18.323 -7.766 1.00 50.03 91 VAL A N 1
ATOM 683 C CA . VAL A 1 91 ? -2.627 18.499 -7.685 1.00 50.03 91 VAL A CA 1
ATOM 684 C C . VAL A 1 91 ? -2.315 19.922 -8.151 1.00 50.03 91 VAL A C 1
ATOM 686 O O . VAL A 1 91 ? -2.754 20.341 -9.221 1.00 50.03 91 VAL A O 1
ATOM 689 N N . ASP A 1 92 ? -1.597 20.675 -7.335 1.00 43.16 92 ASP A N 1
ATOM 690 C CA . ASP A 1 92 ? -0.901 21.875 -7.778 1.00 43.16 92 ASP A CA 1
ATOM 691 C C . ASP A 1 92 ? 0.510 21.774 -7.208 1.00 43.16 92 ASP A C 1
ATOM 693 O O . ASP A 1 92 ? 0.789 22.131 -6.064 1.00 43.16 92 ASP A O 1
ATOM 697 N N . SER A 1 93 ? 1.357 21.110 -7.990 1.00 50.09 93 SER A N 1
ATOM 698 C CA . SER A 1 93 ? 2.800 21.222 -7.869 1.00 50.09 93 SER A CA 1
ATOM 699 C C . SER A 1 93 ? 3.208 22.563 -8.464 1.00 50.09 93 SER A C 1
ATOM 701 O O . SER A 1 93 ? 2.964 22.800 -9.644 1.00 50.09 93 SER A O 1
ATOM 703 N N . SER A 1 94 ? 3.907 23.377 -7.683 1.00 53.66 94 SER A N 1
ATOM 704 C CA . SER A 1 94 ? 4.960 24.233 -8.220 1.00 53.66 94 SER A CA 1
ATOM 705 C C . SER A 1 94 ? 6.102 24.246 -7.215 1.00 53.66 94 SER A C 1
ATOM 707 O O . SER A 1 94 ? 6.001 24.820 -6.132 1.00 53.66 94 SER A O 1
ATOM 709 N N . GLU A 1 95 ? 7.167 23.534 -7.572 1.00 52.75 95 GLU A N 1
ATOM 710 C CA . GLU A 1 95 ? 8.511 23.777 -7.067 1.00 52.75 95 GLU A CA 1
ATOM 711 C C . GLU A 1 95 ? 8.948 25.160 -7.557 1.00 52.75 95 GLU A C 1
ATOM 713 O O . GLU A 1 95 ? 8.853 25.446 -8.747 1.00 52.75 95 GLU A O 1
ATOM 718 N N . ASP A 1 96 ? 9.434 26.006 -6.656 1.00 43.72 96 ASP A N 1
ATOM 719 C CA . ASP A 1 96 ? 10.277 27.143 -7.021 1.00 43.72 96 ASP A CA 1
ATOM 720 C C . ASP A 1 96 ? 11.484 27.102 -6.078 1.00 43.72 96 ASP A C 1
ATOM 722 O O . ASP A 1 96 ? 11.466 27.600 -4.949 1.00 43.72 96 ASP A O 1
ATOM 726 N N . VAL A 1 97 ? 12.505 26.358 -6.508 1.00 55.69 97 VAL A N 1
ATOM 727 C CA . VAL A 1 97 ? 13.841 26.381 -5.914 1.00 55.69 97 VAL A CA 1
ATOM 728 C C . VAL A 1 97 ? 14.556 27.561 -6.547 1.00 55.69 97 VAL A C 1
ATOM 730 O O . VAL A 1 97 ? 14.943 27.506 -7.712 1.00 55.69 97 VAL A O 1
ATOM 733 N N . LYS A 1 98 ? 14.740 28.630 -5.776 1.00 57.69 98 LYS A N 1
ATOM 734 C CA . LYS A 1 98 ? 15.663 29.699 -6.137 1.00 57.69 98 LYS A CA 1
ATOM 735 C C . LYS A 1 98 ? 16.968 29.495 -5.376 1.00 57.69 98 LYS A C 1
ATOM 737 O O . LYS A 1 98 ? 17.150 30.008 -4.275 1.00 57.69 98 LYS A O 1
ATOM 742 N N . GLU A 1 99 ? 17.843 28.687 -5.967 1.00 57.28 99 GLU A N 1
ATOM 743 C CA . GLU A 1 99 ? 19.284 28.800 -5.759 1.00 57.28 99 GLU A CA 1
ATOM 744 C C . GLU A 1 99 ? 19.747 30.064 -6.495 1.00 57.28 99 GLU A C 1
ATOM 746 O O . GLU A 1 99 ? 19.750 30.106 -7.721 1.00 57.28 99 GLU A O 1
ATOM 751 N N . ASP A 1 100 ? 20.111 31.107 -5.752 1.00 56.28 100 ASP A N 1
ATOM 752 C CA . ASP A 1 100 ? 20.960 32.183 -6.267 1.00 56.28 100 ASP A CA 1
ATOM 753 C C . ASP A 1 100 ? 22.325 32.044 -5.587 1.00 56.28 100 ASP A C 1
ATOM 755 O O . ASP A 1 100 ? 22.594 32.604 -4.521 1.00 56.28 100 ASP A O 1
ATOM 759 N N . ASP A 1 101 ? 23.171 31.229 -6.215 1.00 57.00 101 AS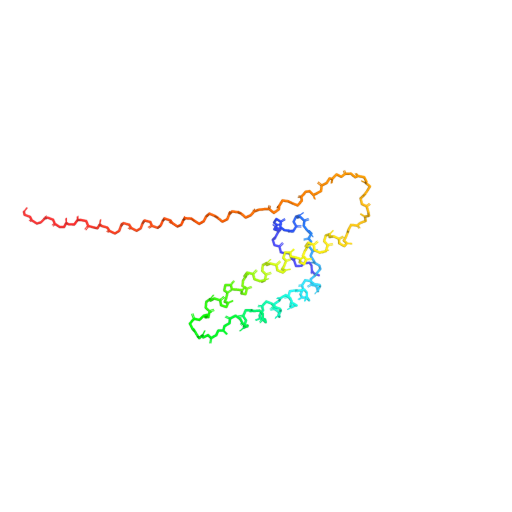P A N 1
ATOM 760 C CA . ASP A 1 101 ? 24.621 31.328 -6.113 1.00 57.00 101 ASP A CA 1
ATOM 761 C C . ASP A 1 101 ? 25.063 32.531 -6.958 1.00 57.00 101 ASP A C 1
ATOM 763 O O . ASP A 1 101 ? 25.027 32.504 -8.188 1.00 57.00 101 ASP A O 1
ATOM 767 N N . ALA A 1 102 ? 25.441 33.621 -6.294 1.00 60.16 102 ALA A N 1
ATOM 768 C CA . ALA A 1 102 ? 26.217 34.690 -6.906 1.00 60.16 102 ALA A CA 1
ATOM 769 C C . ALA A 1 102 ? 27.021 35.406 -5.819 1.00 60.16 102 ALA A C 1
ATOM 771 O O . ALA A 1 102 ? 26.536 36.312 -5.145 1.00 60.16 102 ALA A O 1
ATOM 772 N N . ASN A 1 103 ? 28.273 34.984 -5.663 1.00 61.72 103 ASN A N 1
ATOM 773 C CA . ASN A 1 103 ? 29.339 35.750 -5.029 1.00 61.72 103 ASN A CA 1
ATOM 774 C C . ASN A 1 103 ? 29.906 36.754 -6.051 1.00 61.72 103 ASN A C 1
ATOM 776 O O . ASN A 1 103 ? 30.564 36.318 -7.001 1.00 61.72 103 ASN A O 1
ATOM 780 N N . PRO A 1 104 ? 29.727 38.079 -5.895 1.00 61.88 104 PRO A N 1
ATOM 781 C CA . PRO A 1 104 ? 30.461 39.037 -6.691 1.00 61.88 104 PRO A CA 1
ATOM 782 C C . PRO A 1 104 ? 31.685 39.554 -5.921 1.00 61.88 104 PRO A C 1
ATOM 784 O O . PRO A 1 104 ? 31.589 40.392 -5.032 1.00 61.88 104 PRO A O 1
ATOM 787 N N . LYS A 1 105 ? 32.836 39.075 -6.398 1.00 55.56 105 LYS A N 1
ATOM 788 C CA . LYS A 1 105 ? 33.936 39.896 -6.922 1.00 55.56 105 LYS A CA 1
ATOM 789 C C . LYS A 1 105 ? 34.832 40.651 -5.924 1.00 55.56 105 LYS A C 1
ATOM 791 O O . LYS A 1 105 ? 34.487 41.674 -5.348 1.00 55.56 105 LYS A O 1
ATOM 796 N N . LEU A 1 106 ? 36.063 40.140 -5.859 1.00 56.06 106 LEU A N 1
ATOM 797 C CA . LEU A 1 106 ? 37.295 40.877 -5.589 1.00 56.06 106 LEU A CA 1
ATOM 798 C C . LEU A 1 106 ? 37.401 42.074 -6.546 1.00 56.06 106 LEU A C 1
ATOM 800 O O . LEU A 1 106 ? 37.451 41.864 -7.758 1.00 56.06 106 LEU A O 1
ATOM 804 N N . ASP A 1 107 ? 37.509 43.286 -6.011 1.00 57.56 107 ASP A N 1
ATOM 805 C CA . ASP A 1 107 ? 38.113 44.408 -6.727 1.00 57.56 107 ASP A CA 1
ATOM 806 C C . ASP A 1 107 ? 39.414 44.783 -5.998 1.00 57.56 107 ASP A C 1
ATOM 808 O O . ASP A 1 107 ? 39.420 45.264 -4.864 1.00 57.56 107 ASP A O 1
ATOM 812 N N . GLU A 1 108 ? 40.519 44.453 -6.663 1.00 58.75 108 GLU A N 1
ATOM 813 C CA . GLU A 1 108 ? 41.891 44.869 -6.389 1.00 58.75 108 GLU A CA 1
ATOM 814 C C . GLU A 1 108 ? 42.145 46.165 -7.181 1.00 58.75 108 GLU A C 1
ATOM 816 O O . GLU A 1 108 ? 42.028 46.149 -8.408 1.00 58.75 108 GLU A O 1
ATOM 821 N N . ALA A 1 109 ? 42.450 47.270 -6.489 1.00 53.34 109 ALA A N 1
ATOM 822 C CA . ALA A 1 109 ? 43.212 48.431 -6.977 1.00 53.34 109 ALA A CA 1
ATOM 823 C C . ALA A 1 109 ? 43.579 49.358 -5.807 1.00 53.34 109 ALA A C 1
ATOM 825 O O . ALA A 1 109 ? 42.651 49.814 -5.101 1.00 53.34 109 ALA A O 1
#